Protein AF-A0A7G1NH36-F1 (afdb_monomer)

Nearest PDB structures (foldseek):
  1wa8-assembly1_A  TM=3.357E-01  e=6.181E+00  Mycobacterium tuberculosis variant bovis

Foldseek 3Di:
DVVVVVQLVVVVVVLVVVVVVLVVLVVLLCQQPVCVVVVNHPHDPPDDPDNVVSCVVNVVSVVVSVVSNCVSCVVVVVVPPDDPPVVVVVVVPDDPDPDDDD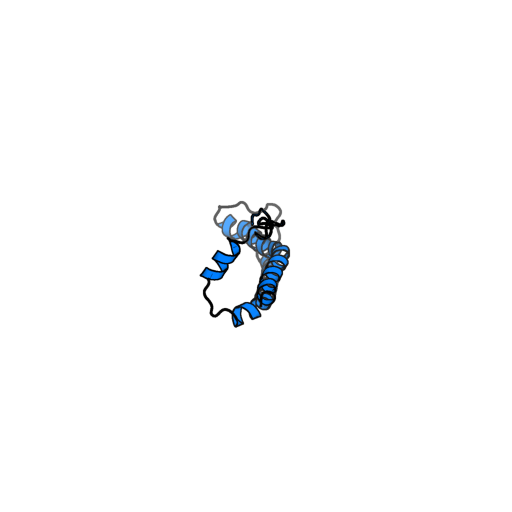DPDPPPDDDDDD

Mean predicted aligned error: 15.48 Å

Solvent-accessible surface area (backbone atoms only — not comparable to full-atom values): 7220 Å² total; per-residue (Å²): 131,67,72,75,62,50,52,53,53,52,49,49,57,62,47,48,65,65,45,50,55,49,52,48,48,52,50,53,52,39,40,48,40,67,33,23,78,68,66,77,37,76,50,60,92,84,72,82,73,57,69,68,56,50,48,67,52,45,53,56,51,41,48,52,49,50,50,53,52,46,59,65,43,44,69,52,61,75,68,49,95,62,68,79,66,63,61,58,55,59,74,72,70,67,79,82,78,84,79,80,87,82,77,94,74,89,90,81,87,76,88,79,88,135

Radius of gyration: 25.97 Å; Cα contacts (8 Å, |Δi|>4): 34; chains: 1; bounding box: 90×49×37 Å

Organism: NCBI:txid68278

Structure (mmCIF, N/CA/C/O backbone):
data_AF-A0A7G1NH36-F1
#
_entry.id   AF-A0A7G1NH36-F1
#
loop_
_atom_site.group_PDB
_atom_site.id
_atom_site.type_symbol
_atom_site.label_atom_id
_atom_site.label_alt_id
_atom_site.label_comp_id
_atom_site.label_asym_id
_atom_site.label_entity_id
_atom_site.label_seq_id
_atom_site.pdbx_PDB_ins_code
_atom_site.Cartn_x
_atom_site.Cartn_y
_atom_site.Cartn_z
_atom_site.occupancy
_atom_site.B_iso_or_equiv
_atom_site.auth_seq_id
_atom_site.auth_comp_id
_atom_site.auth_asym_id
_atom_site.auth_atom_id
_atom_site.pdbx_PDB_model_num
ATOM 1 N N . MET A 1 1 ? -28.360 2.243 17.076 1.00 47.38 1 MET A N 1
ATOM 2 C CA . MET A 1 1 ? -27.705 1.244 16.194 1.00 47.38 1 MET A CA 1
ATOM 3 C C . MET A 1 1 ? -26.834 1.864 15.076 1.00 47.38 1 MET A C 1
ATOM 5 O O . MET A 1 1 ? -26.310 1.133 14.256 1.00 47.38 1 MET A O 1
ATOM 9 N N . LEU A 1 2 ? -26.559 3.181 15.045 1.00 51.38 2 LEU A N 1
ATOM 10 C CA . LEU A 1 2 ? -25.618 3.759 14.055 1.00 51.38 2 LEU A CA 1
ATOM 11 C C . LEU A 1 2 ? -24.129 3.545 14.405 1.00 51.38 2 LEU A C 1
ATOM 13 O O . LEU A 1 2 ? -23.291 3.411 13.522 1.00 51.38 2 LEU A O 1
ATOM 17 N N . LYS A 1 3 ? -23.801 3.453 15.699 1.00 53.62 3 LYS A N 1
ATOM 18 C CA . LYS A 1 3 ? -22.421 3.521 16.221 1.00 53.62 3 LYS A CA 1
ATOM 19 C C . LYS A 1 3 ? -21.506 2.363 15.787 1.00 53.62 3 LYS A C 1
ATOM 21 O O . LYS A 1 3 ? -20.291 2.516 15.760 1.00 53.62 3 LYS A O 1
ATOM 26 N N . HIS A 1 4 ? -22.075 1.203 15.451 1.00 58.16 4 HIS A N 1
ATOM 27 C CA . HIS A 1 4 ? -21.292 0.019 15.079 1.00 58.16 4 HIS A CA 1
ATOM 28 C C . HIS A 1 4 ? -20.894 -0.029 13.601 1.00 58.16 4 HIS A C 1
ATOM 30 O O . HIS A 1 4 ? -19.954 -0.743 13.271 1.00 58.16 4 HIS A O 1
ATOM 36 N N . TRP A 1 5 ? -21.576 0.721 12.729 1.00 56.91 5 TRP A N 1
ATOM 37 C CA . TRP A 1 5 ? -21.204 0.842 11.314 1.00 56.91 5 TRP 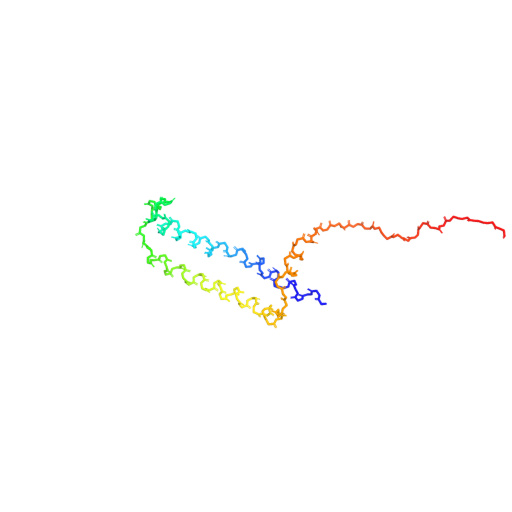A CA 1
ATOM 38 C C . TRP A 1 5 ? -20.203 1.979 11.074 1.00 56.91 5 TRP A C 1
ATOM 40 O O . TRP A 1 5 ? -19.423 1.918 10.131 1.00 56.91 5 TRP A O 1
ATOM 50 N N . SER A 1 6 ? -20.153 2.976 11.962 1.00 67.06 6 SER A N 1
ATOM 51 C CA . SER A 1 6 ? -19.173 4.070 11.902 1.00 67.06 6 SER A CA 1
ATOM 52 C C . SER A 1 6 ? -17.751 3.595 12.220 1.00 67.06 6 SER A C 1
ATOM 54 O O . SER A 1 6 ? -16.797 4.040 11.595 1.00 67.06 6 SER A O 1
ATOM 56 N N . ALA A 1 7 ? -17.600 2.668 13.170 1.00 69.31 7 ALA A N 1
ATOM 57 C CA . ALA A 1 7 ? -16.303 2.137 13.594 1.00 69.31 7 ALA A CA 1
ATOM 58 C C . ALA A 1 7 ? -15.464 1.495 12.462 1.00 69.31 7 ALA A C 1
ATOM 60 O O . ALA A 1 7 ? -14.303 1.870 12.323 1.00 69.31 7 ALA A O 1
ATOM 61 N N . PRO A 1 8 ? -15.995 0.579 11.627 1.00 69.94 8 PRO A N 1
ATOM 62 C CA . PRO A 1 8 ? -15.250 0.026 10.494 1.00 69.94 8 PRO A CA 1
ATOM 63 C C . PRO A 1 8 ? -14.955 1.079 9.419 1.00 69.94 8 PRO A C 1
ATOM 65 O O . PRO A 1 8 ? -13.880 1.042 8.829 1.00 69.94 8 PRO A O 1
ATOM 68 N N . LEU A 1 9 ? -15.859 2.037 9.183 1.00 72.50 9 LEU A N 1
ATOM 69 C CA . LEU A 1 9 ? -15.622 3.131 8.237 1.00 72.50 9 LEU A CA 1
ATOM 70 C C . LEU A 1 9 ? -14.427 3.984 8.691 1.00 72.50 9 LEU A C 1
ATOM 72 O O . LEU A 1 9 ? -13.475 4.169 7.941 1.00 72.50 9 LEU A O 1
ATOM 76 N N . VAL A 1 10 ? -14.437 4.424 9.952 1.00 79.19 10 VAL A N 1
ATOM 77 C CA . VAL A 1 10 ? -13.344 5.197 10.560 1.00 79.19 10 VAL A CA 1
ATOM 78 C C . VAL A 1 10 ? -12.046 4.391 10.580 1.00 79.19 10 VAL A C 1
ATOM 80 O O . VAL A 1 10 ? -10.999 4.927 10.236 1.00 79.19 10 VAL A O 1
ATOM 83 N N . ALA A 1 11 ? -12.099 3.097 10.909 1.00 77.75 11 ALA A N 1
ATOM 84 C CA . ALA A 1 11 ? -10.925 2.229 10.877 1.00 77.75 11 ALA A CA 1
ATOM 85 C C . ALA A 1 11 ? -10.320 2.125 9.469 1.00 77.75 11 ALA A C 1
ATOM 87 O O . ALA A 1 11 ? -9.107 2.212 9.333 1.00 77.75 11 ALA A O 1
ATOM 88 N N . ASN A 1 12 ? -11.136 1.992 8.417 1.00 79.00 12 ASN A N 1
ATOM 89 C CA . ASN A 1 12 ? -10.631 1.946 7.042 1.00 79.00 12 ASN A CA 1
ATOM 90 C C . ASN A 1 12 ? -10.083 3.302 6.574 1.00 79.00 12 ASN A C 1
ATOM 92 O O . ASN A 1 12 ? -9.063 3.322 5.897 1.00 79.00 12 ASN A O 1
ATOM 96 N N . VAL A 1 13 ? -10.682 4.427 6.979 1.00 81.44 13 VAL A N 1
ATOM 97 C CA . VAL A 1 13 ? -10.125 5.765 6.702 1.00 81.44 13 VAL A CA 1
ATOM 98 C C . VAL A 1 13 ? -8.766 5.937 7.387 1.00 81.44 13 VAL A C 1
ATOM 100 O O . VAL A 1 13 ? -7.794 6.330 6.745 1.00 81.44 13 VAL A O 1
ATOM 103 N N . LEU A 1 14 ? -8.667 5.573 8.669 1.00 81.31 14 LEU A N 1
ATOM 104 C CA . LEU A 1 14 ? -7.418 5.647 9.429 1.00 81.31 14 LEU A CA 1
ATOM 105 C C . LEU A 1 14 ? -6.352 4.683 8.906 1.00 81.31 14 LEU A C 1
ATOM 107 O O . LEU A 1 14 ? -5.178 5.026 8.947 1.00 81.31 14 LEU A O 1
ATOM 111 N N . LEU A 1 15 ? -6.743 3.508 8.402 1.00 82.25 15 LEU A N 1
ATOM 112 C CA . LEU A 1 15 ? -5.841 2.548 7.758 1.00 82.25 15 LEU A CA 1
ATOM 113 C C . LEU A 1 15 ? -5.480 2.932 6.320 1.00 82.25 15 LEU A C 1
ATOM 115 O O . LEU A 1 15 ? -4.472 2.445 5.809 1.00 82.25 15 LEU A O 1
ATOM 119 N N . GLY A 1 16 ? -6.259 3.797 5.671 1.00 77.31 16 GLY A N 1
ATOM 120 C CA . GLY A 1 16 ? -5.960 4.316 4.339 1.00 77.31 16 GLY A CA 1
ATOM 121 C C . GLY A 1 16 ? -4.692 5.169 4.328 1.00 77.31 16 GLY A C 1
ATOM 122 O O . GLY A 1 16 ? -3.873 5.022 3.428 1.00 77.31 16 GLY A O 1
ATOM 123 N N . ILE A 1 17 ? -4.478 5.976 5.373 1.00 80.12 17 ILE A N 1
ATOM 124 C CA . ILE A 1 17 ? -3.285 6.827 5.520 1.00 80.12 17 ILE A CA 1
ATOM 125 C C . ILE A 1 17 ? -1.984 5.995 5.530 1.00 80.12 17 ILE A C 1
ATOM 127 O O . ILE A 1 17 ? -1.140 6.212 4.661 1.00 80.12 17 ILE A O 1
ATOM 131 N N . PRO A 1 18 ? -1.792 5.008 6.431 1.00 84.50 18 PRO A N 1
ATOM 132 C CA . PRO A 1 18 ? -0.622 4.139 6.390 1.00 84.50 18 PRO A CA 1
ATOM 133 C C . PRO A 1 18 ? -0.657 3.155 5.215 1.00 84.50 18 PRO A C 1
ATOM 135 O O . PRO A 1 18 ? 0.398 2.683 4.810 1.00 84.50 18 PRO A O 1
ATOM 138 N N . GLY A 1 19 ? -1.832 2.861 4.645 1.00 87.31 19 GLY A N 1
ATOM 139 C CA . GLY A 1 19 ? -2.003 1.967 3.494 1.00 87.31 19 GLY A CA 1
ATOM 140 C C . GLY A 1 19 ? -1.327 2.449 2.211 1.00 87.31 19 GLY A C 1
ATOM 141 O O . GLY A 1 19 ? -1.018 1.635 1.342 1.00 87.31 19 GLY A O 1
ATOM 142 N N . VAL A 1 20 ? -1.006 3.743 2.124 1.00 92.75 20 VAL A N 1
ATOM 143 C CA . VAL A 1 20 ? -0.188 4.295 1.036 1.00 92.75 20 VAL A CA 1
ATOM 144 C C . VAL A 1 20 ? 1.181 3.612 0.971 1.00 92.75 20 VAL A C 1
ATOM 146 O O . VAL A 1 20 ? 1.660 3.326 -0.120 1.00 92.75 20 VAL A O 1
ATOM 149 N N . VAL A 1 21 ? 1.786 3.282 2.118 1.00 93.31 21 VAL A N 1
ATOM 150 C CA . VAL A 1 21 ? 3.123 2.667 2.191 1.00 93.31 21 VAL A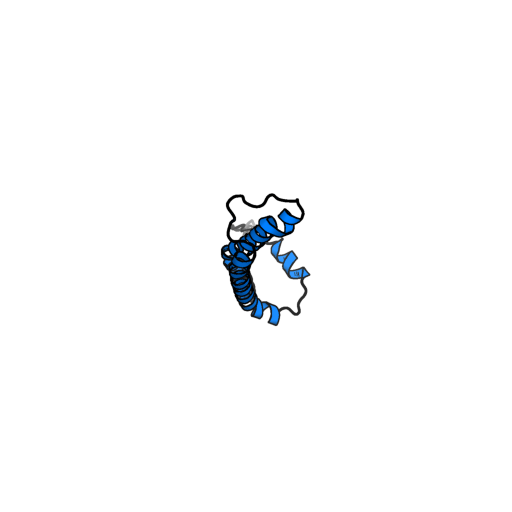 CA 1
ATOM 151 C C . VAL A 1 21 ? 3.173 1.270 1.551 1.00 93.31 21 VAL A C 1
ATOM 153 O O . VAL A 1 21 ? 3.957 1.086 0.621 1.00 93.31 21 VAL A O 1
ATOM 156 N N . PRO A 1 22 ? 2.366 0.272 1.971 1.00 93.00 22 PRO A N 1
ATOM 157 C CA . PRO A 1 22 ? 2.380 -1.046 1.341 1.00 93.00 22 PRO A CA 1
ATOM 158 C C . PRO A 1 22 ? 1.949 -0.994 -0.128 1.00 93.00 22 PRO A C 1
ATOM 160 O O . PRO A 1 22 ? 2.473 -1.758 -0.933 1.00 93.00 22 PRO A O 1
ATOM 163 N N . PHE A 1 23 ? 1.040 -0.087 -0.503 1.00 94.38 23 PHE A N 1
ATOM 164 C CA . PHE A 1 23 ? 0.654 0.078 -1.903 1.00 94.38 23 PHE A CA 1
ATOM 165 C C . PHE A 1 23 ? 1.810 0.613 -2.754 1.00 94.38 23 PHE A C 1
ATOM 167 O O . PHE A 1 23 ? 2.111 0.062 -3.811 1.00 94.38 23 PHE A O 1
ATOM 174 N N . TRP A 1 24 ? 2.500 1.644 -2.264 1.00 95.62 24 TRP A N 1
ATOM 175 C CA . TRP A 1 24 ? 3.679 2.199 -2.919 1.00 95.62 24 TRP A CA 1
ATOM 176 C C . TRP A 1 24 ? 4.795 1.159 -3.053 1.00 95.62 24 TRP A C 1
ATOM 178 O O . TRP A 1 24 ? 5.394 1.049 -4.115 1.00 95.62 24 TRP A O 1
ATOM 188 N N . LEU A 1 25 ? 5.025 0.343 -2.021 1.00 95.19 25 LEU A N 1
ATOM 189 C CA . LEU A 1 25 ? 6.011 -0.740 -2.048 1.00 95.19 25 LEU A CA 1
ATOM 190 C C . LEU A 1 25 ? 5.710 -1.793 -3.124 1.00 95.19 25 LEU A C 1
ATOM 192 O O . LEU A 1 25 ? 6.611 -2.210 -3.849 1.00 95.19 25 LEU A O 1
ATOM 196 N N . LEU A 1 26 ? 4.447 -2.209 -3.251 1.00 96.12 26 LEU A N 1
ATOM 197 C CA . LEU A 1 26 ? 4.023 -3.147 -4.294 1.00 96.12 26 LEU A CA 1
ATOM 198 C C . LEU A 1 26 ? 4.188 -2.544 -5.691 1.00 96.12 26 LEU A C 1
ATOM 200 O O . LEU A 1 26 ? 4.679 -3.219 -6.593 1.00 96.12 26 LEU A O 1
ATOM 204 N N . TRP A 1 27 ? 3.812 -1.274 -5.858 1.00 95.81 27 TRP A N 1
ATOM 205 C CA . TRP A 1 27 ? 4.019 -0.540 -7.103 1.00 95.81 27 TRP A CA 1
ATOM 206 C C . TRP A 1 27 ? 5.504 -0.441 -7.466 1.00 95.81 27 TRP A C 1
ATOM 208 O O . TRP A 1 27 ? 5.884 -0.781 -8.584 1.00 95.81 27 TRP A O 1
ATOM 218 N N . TYR A 1 28 ? 6.348 -0.028 -6.518 1.00 94.06 28 TYR A N 1
ATOM 219 C CA . TYR A 1 28 ? 7.788 0.119 -6.712 1.00 94.06 28 TYR A CA 1
ATOM 220 C C . TYR A 1 28 ? 8.437 -1.206 -7.120 1.00 94.06 28 TYR A C 1
ATOM 222 O O . TYR A 1 28 ? 9.184 -1.250 -8.099 1.00 94.06 28 TYR A O 1
ATOM 230 N N . LEU A 1 29 ? 8.104 -2.297 -6.420 1.00 94.50 29 LEU A N 1
ATOM 231 C CA . LEU A 1 29 ? 8.583 -3.635 -6.757 1.00 94.50 29 LEU A CA 1
ATOM 232 C C . LEU A 1 29 ? 8.139 -4.036 -8.169 1.00 94.50 29 LEU A C 1
ATOM 234 O O . LEU A 1 29 ? 8.942 -4.555 -8.938 1.00 94.50 29 LEU A O 1
ATOM 238 N N . ALA A 1 30 ? 6.881 -3.766 -8.528 1.00 94.62 30 ALA A N 1
ATOM 239 C CA . ALA A 1 30 ? 6.334 -4.124 -9.829 1.00 94.62 30 ALA A CA 1
ATOM 240 C C . ALA A 1 30 ? 7.028 -3.369 -10.977 1.00 94.62 30 ALA A C 1
ATOM 242 O O . ALA A 1 30 ? 7.442 -3.984 -11.959 1.00 94.62 30 ALA A O 1
ATOM 243 N N . VAL A 1 31 ? 7.194 -2.052 -10.841 1.00 95.12 31 VAL A N 1
ATOM 244 C CA . VAL A 1 31 ? 7.811 -1.189 -11.861 1.00 95.12 31 VAL A CA 1
ATOM 245 C C . VAL A 1 31 ? 9.296 -1.491 -12.064 1.00 95.12 31 VAL A C 1
ATOM 247 O O . VAL A 1 31 ? 9.779 -1.370 -13.185 1.00 95.12 31 VAL A O 1
ATOM 250 N N . ASN A 1 32 ? 10.024 -1.899 -11.023 1.00 92.94 32 ASN A N 1
ATOM 251 C CA . ASN A 1 32 ? 11.470 -2.124 -11.120 1.00 92.94 32 ASN A CA 1
ATOM 252 C C . ASN A 1 32 ? 11.871 -3.543 -11.545 1.00 92.94 32 ASN A C 1
ATOM 254 O O . ASN A 1 32 ? 12.989 -3.716 -12.024 1.00 92.94 32 ASN A O 1
ATOM 258 N N . TRP A 1 33 ? 10.993 -4.542 -11.393 1.00 92.19 33 TRP A N 1
ATOM 259 C CA . TRP A 1 33 ? 11.279 -5.929 -11.787 1.00 92.19 33 TRP A CA 1
ATOM 260 C C . TRP A 1 33 ? 10.306 -6.463 -12.837 1.00 92.19 33 TRP A C 1
ATOM 262 O O . TRP A 1 33 ? 10.642 -6.373 -14.008 1.00 92.19 33 TRP A O 1
ATOM 272 N N . PRO A 1 34 ? 9.100 -6.973 -12.518 1.00 93.12 34 PRO A N 1
ATOM 273 C CA . PRO A 1 34 ? 8.283 -7.676 -13.505 1.00 93.12 34 PRO A CA 1
ATOM 274 C C . PRO A 1 34 ? 7.865 -6.802 -14.694 1.00 93.12 34 PRO A C 1
ATOM 276 O O . PRO A 1 34 ? 7.824 -7.300 -15.815 1.00 93.12 34 PRO A O 1
ATOM 279 N N . LEU A 1 35 ? 7.575 -5.511 -14.487 1.00 92.25 35 LEU A N 1
ATOM 280 C CA . LEU A 1 35 ? 7.273 -4.608 -15.602 1.00 92.25 35 LEU A CA 1
ATOM 281 C C . LEU A 1 35 ? 8.536 -4.189 -16.365 1.00 92.25 35 LEU A C 1
ATOM 283 O O . LEU A 1 35 ? 8.468 -4.019 -17.582 1.00 92.25 35 LEU A O 1
ATOM 287 N N . ALA A 1 36 ? 9.676 -4.057 -15.685 1.00 91.81 36 ALA A N 1
ATOM 288 C CA . ALA A 1 36 ? 10.938 -3.707 -16.331 1.00 91.81 36 ALA A CA 1
ATOM 289 C C . ALA A 1 36 ? 11.480 -4.871 -17.174 1.00 91.81 36 ALA A C 1
ATOM 291 O O . ALA A 1 36 ? 11.867 -4.675 -18.322 1.00 91.81 36 ALA A O 1
ATOM 292 N N . ASP A 1 37 ? 11.412 -6.093 -16.646 1.00 90.62 37 ASP A N 1
ATOM 293 C CA . ASP A 1 37 ? 11.773 -7.334 -17.334 1.00 90.62 37 ASP A CA 1
ATOM 294 C C . ASP A 1 37 ? 10.849 -7.594 -18.537 1.00 90.62 37 ASP A C 1
ATOM 296 O O . ASP A 1 37 ? 11.284 -8.125 -19.558 1.00 90.62 37 ASP A O 1
ATOM 300 N N . ALA A 1 38 ? 9.582 -7.170 -18.453 1.00 94.12 38 ALA A N 1
ATOM 301 C CA . ALA A 1 38 ? 8.638 -7.186 -19.571 1.00 94.12 38 ALA A CA 1
ATOM 302 C C . ALA A 1 38 ? 8.842 -6.033 -20.578 1.00 94.12 38 ALA A C 1
ATOM 304 O O . ALA A 1 38 ? 8.148 -5.978 -21.595 1.00 94.12 38 ALA A O 1
ATOM 305 N N . GLY A 1 39 ? 9.760 -5.098 -20.307 1.00 92.62 39 GLY A N 1
ATOM 306 C CA . GLY A 1 39 ? 10.045 -3.938 -21.154 1.00 92.62 39 GLY A CA 1
ATOM 307 C C . GLY A 1 39 ? 8.983 -2.832 -21.114 1.00 92.62 39 GLY A C 1
ATOM 308 O O . GLY A 1 39 ? 8.975 -1.967 -21.986 1.00 92.62 39 GLY A O 1
ATOM 309 N N . TRP A 1 40 ? 8.066 -2.851 -20.141 1.00 95.00 40 TRP A N 1
ATOM 310 C CA . TRP A 1 40 ? 7.024 -1.826 -19.981 1.00 95.00 40 TRP A CA 1
ATOM 311 C C . TRP A 1 40 ? 7.529 -0.589 -19.240 1.00 95.00 40 TRP A C 1
ATOM 313 O O . TRP A 1 40 ? 6.998 0.506 -19.420 1.00 95.00 40 TRP A O 1
ATOM 323 N N . THR A 1 41 ? 8.540 -0.761 -18.396 1.00 93.50 41 THR A N 1
ATOM 324 C CA . THR A 1 41 ? 9.137 0.297 -17.581 1.00 93.50 41 THR A CA 1
ATOM 325 C C . THR A 1 41 ? 10.657 0.218 -17.644 1.00 93.50 41 THR A C 1
ATOM 327 O O . THR A 1 41 ? 11.234 -0.794 -18.038 1.00 93.50 41 THR A O 1
ATOM 330 N N . VAL A 1 42 ? 11.323 1.308 -17.269 1.00 90.56 42 VAL A N 1
ATOM 331 C CA . VAL A 1 42 ? 12.779 1.333 -17.103 1.00 90.56 42 VAL A CA 1
ATOM 332 C C . VAL A 1 42 ? 13.072 1.215 -15.616 1.00 90.56 42 VAL A C 1
ATOM 334 O O . VAL A 1 42 ? 12.488 1.943 -14.814 1.00 90.56 42 VAL A O 1
ATOM 337 N N . ARG A 1 43 ? 13.952 0.280 -15.257 1.00 87.06 43 ARG A N 1
ATOM 338 C CA . ARG A 1 43 ? 14.395 0.095 -13.875 1.00 87.06 43 ARG A CA 1
ATOM 339 C C . ARG A 1 43 ? 15.172 1.319 -13.395 1.00 87.06 43 ARG A C 1
ATOM 341 O O . ARG A 1 43 ? 15.946 1.896 -14.159 1.00 87.06 43 ARG A O 1
ATOM 348 N N . GLU A 1 44 ? 14.970 1.691 -12.136 1.00 86.44 44 GLU A N 1
ATOM 349 C CA . GLU A 1 44 ? 15.599 2.866 -11.542 1.00 86.44 44 GLU A CA 1
ATOM 350 C C . GLU A 1 44 ? 17.139 2.748 -11.599 1.00 86.44 44 GLU A C 1
ATOM 352 O O . GLU A 1 44 ? 17.691 1.770 -11.090 1.00 86.44 44 GLU A O 1
ATOM 357 N N . PRO A 1 45 ? 17.865 3.725 -12.179 1.00 85.94 45 PRO A N 1
ATOM 358 C CA . PRO A 1 45 ? 19.320 3.636 -12.353 1.00 85.94 45 PRO A CA 1
ATOM 359 C C . PRO A 1 45 ? 20.117 3.581 -11.045 1.00 85.94 45 PRO A C 1
ATOM 361 O O . PRO A 1 45 ? 21.285 3.201 -11.049 1.00 85.94 45 PRO A O 1
ATOM 364 N N . THR A 1 46 ? 19.508 4.004 -9.937 1.00 85.56 46 THR A N 1
ATOM 365 C CA . THR A 1 46 ? 20.128 4.022 -8.605 1.00 85.56 46 THR A CA 1
ATOM 366 C C . THR A 1 46 ? 19.856 2.752 -7.792 1.00 85.56 46 THR A C 1
ATOM 368 O O . THR A 1 46 ? 20.397 2.603 -6.699 1.00 85.56 46 THR A O 1
ATOM 371 N N . GLU A 1 47 ? 19.063 1.815 -8.319 1.00 83.75 47 GLU A N 1
ATOM 372 C CA . GLU A 1 47 ? 18.695 0.576 -7.634 1.00 83.75 47 GLU A CA 1
ATOM 373 C C . GLU A 1 47 ? 19.814 -0.478 -7.732 1.00 83.75 47 GLU A C 1
ATOM 375 O O . GLU A 1 47 ? 19.999 -1.109 -8.776 1.00 83.75 47 GLU A O 1
ATOM 380 N N . ASN A 1 48 ? 20.539 -0.697 -6.628 1.00 85.62 48 ASN A N 1
ATOM 381 C CA . ASN A 1 48 ? 21.695 -1.607 -6.561 1.00 85.62 48 ASN A CA 1
ATOM 382 C C . ASN A 1 48 ? 21.474 -2.850 -5.675 1.00 85.62 48 ASN A C 1
ATOM 384 O O . ASN A 1 48 ? 22.296 -3.765 -5.672 1.00 85.62 48 ASN A O 1
ATOM 388 N N . ASP A 1 49 ? 20.374 -2.911 -4.929 1.00 86.69 49 ASP A N 1
ATOM 389 C CA . ASP A 1 49 ? 20.189 -3.915 -3.878 1.00 86.69 49 ASP A CA 1
ATOM 390 C C . ASP A 1 49 ? 19.497 -5.194 -4.369 1.00 86.69 49 ASP A C 1
ATOM 392 O O . ASP A 1 49 ? 19.585 -6.262 -3.754 1.00 86.69 49 ASP A O 1
ATOM 396 N N . GLY A 1 50 ? 18.844 -5.118 -5.529 1.00 88.06 50 GLY A N 1
ATOM 397 C CA . GLY A 1 50 ? 18.244 -6.282 -6.163 1.00 88.06 50 GLY A CA 1
ATOM 398 C C . GLY A 1 50 ? 16.925 -6.709 -5.508 1.00 88.06 50 GLY A C 1
ATOM 399 O O . GLY A 1 50 ? 16.548 -6.286 -4.418 1.00 88.06 50 GLY A O 1
ATOM 400 N N . MET A 1 51 ? 16.190 -7.588 -6.196 1.00 90.88 51 MET A N 1
ATOM 401 C CA . MET A 1 51 ? 14.816 -7.935 -5.805 1.00 90.88 51 MET A CA 1
ATOM 402 C C . MET A 1 51 ? 14.741 -8.587 -4.423 1.00 90.88 51 MET A C 1
ATOM 404 O O . MET A 1 51 ? 13.772 -8.402 -3.692 1.00 90.88 51 MET A O 1
ATOM 408 N N . ALA A 1 52 ? 15.757 -9.378 -4.071 1.00 92.50 52 ALA A N 1
ATOM 409 C CA . ALA A 1 52 ? 15.768 -10.160 -2.844 1.00 92.50 52 ALA A CA 1
ATOM 410 C C . ALA A 1 52 ? 15.707 -9.270 -1.595 1.00 92.50 52 ALA A C 1
ATOM 412 O O . ALA A 1 52 ? 14.918 -9.562 -0.696 1.00 92.50 52 ALA A O 1
ATOM 413 N N . LEU A 1 53 ? 16.474 -8.170 -1.556 1.00 92.06 53 LEU A N 1
ATOM 414 C CA . LEU A 1 53 ? 16.434 -7.242 -0.425 1.00 92.06 53 LEU A CA 1
ATOM 415 C C . LEU A 1 53 ? 15.054 -6.592 -0.305 1.00 92.06 53 LEU A C 1
ATOM 417 O O . LEU A 1 53 ? 14.469 -6.562 0.778 1.00 92.06 53 LEU A O 1
ATOM 421 N N . TRP A 1 54 ? 14.492 -6.147 -1.42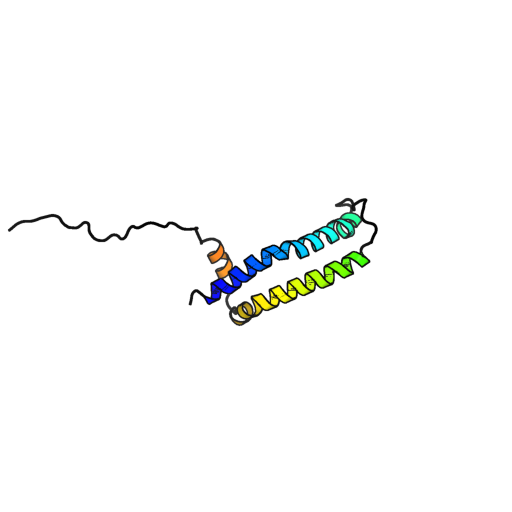9 1.00 93.69 54 TRP A N 1
ATOM 422 C CA . TRP A 1 54 ? 13.159 -5.556 -1.446 1.00 93.69 54 TRP A CA 1
ATOM 423 C C . TRP A 1 54 ? 12.084 -6.532 -0.979 1.00 93.69 54 TRP A C 1
ATOM 425 O O . TRP A 1 54 ? 11.236 -6.148 -0.183 1.00 93.69 54 TRP A O 1
ATOM 435 N N . LEU A 1 55 ? 12.132 -7.807 -1.370 1.00 93.62 55 LEU A N 1
ATOM 436 C CA . LEU A 1 55 ? 11.177 -8.810 -0.886 1.00 93.62 55 LEU A CA 1
ATOM 437 C C . LEU A 1 55 ? 11.235 -8.992 0.637 1.00 93.62 55 LEU A C 1
ATOM 439 O O . LEU A 1 55 ? 10.184 -9.130 1.264 1.00 93.62 55 LEU A O 1
ATOM 443 N N . VAL A 1 56 ? 12.424 -8.922 1.244 1.00 96.75 56 VAL A N 1
ATOM 444 C CA . VAL A 1 56 ? 12.592 -8.971 2.709 1.00 96.75 56 VAL A CA 1
ATOM 445 C C . VAL A 1 56 ? 11.915 -7.783 3.403 1.00 96.75 56 VAL A C 1
ATOM 447 O O . VAL A 1 56 ? 11.482 -7.923 4.542 1.00 96.75 56 VAL A O 1
ATOM 450 N N . ILE A 1 57 ? 11.759 -6.641 2.731 1.00 93.94 57 ILE A N 1
ATOM 451 C CA . ILE A 1 57 ? 11.074 -5.452 3.263 1.00 93.94 57 ILE A CA 1
ATOM 452 C C . ILE A 1 57 ? 9.571 -5.492 2.950 1.00 93.94 57 ILE A C 1
ATOM 454 O O . ILE A 1 57 ? 8.731 -5.317 3.835 1.00 93.94 57 ILE A O 1
ATOM 458 N N . VAL A 1 58 ? 9.217 -5.742 1.688 1.00 95.50 58 VAL A N 1
ATOM 459 C CA . VAL A 1 58 ? 7.839 -5.709 1.184 1.00 95.50 58 VAL A CA 1
ATOM 460 C C . VAL A 1 58 ? 6.990 -6.780 1.861 1.00 95.50 58 VAL A C 1
ATOM 462 O O . VAL A 1 58 ? 5.887 -6.479 2.317 1.00 95.50 58 VAL A O 1
ATOM 465 N N . VAL A 1 59 ? 7.492 -8.016 1.972 1.00 96.31 59 VAL A N 1
ATOM 466 C CA . VAL A 1 59 ? 6.705 -9.139 2.504 1.00 96.31 59 VAL A CA 1
ATOM 467 C C . VAL A 1 59 ? 6.260 -8.886 3.950 1.00 96.31 59 VAL A C 1
ATOM 469 O O . VAL A 1 59 ? 5.051 -8.964 4.194 1.00 96.31 59 VAL A O 1
ATOM 472 N N . PRO A 1 60 ?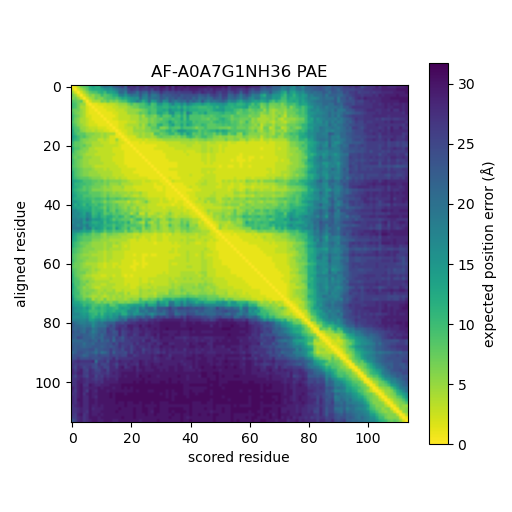 7.136 -8.531 4.912 1.00 96.88 60 PRO A N 1
ATOM 473 C CA . PRO A 1 60 ? 6.708 -8.221 6.273 1.00 96.88 60 PRO A CA 1
ATOM 474 C C . PRO A 1 60 ? 5.762 -7.026 6.345 1.00 96.88 60 PRO A C 1
ATOM 476 O O . PRO A 1 60 ? 4.739 -7.116 7.018 1.00 96.88 60 PRO A O 1
ATOM 479 N N . VAL A 1 61 ? 6.055 -5.928 5.639 1.0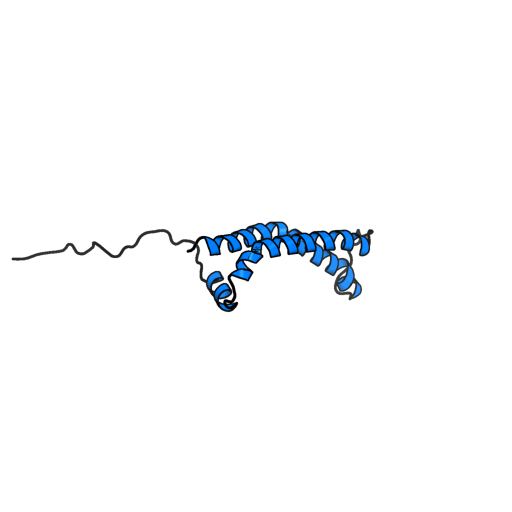0 95.56 61 VAL A N 1
ATOM 480 C CA . VAL A 1 61 ? 5.235 -4.707 5.705 1.00 95.56 61 VAL A CA 1
ATOM 481 C C . VAL A 1 61 ? 3.822 -4.965 5.187 1.00 95.56 61 VAL A C 1
ATOM 483 O O . VAL A 1 61 ? 2.845 -4.654 5.872 1.00 95.56 61 VAL A O 1
ATOM 486 N N . VAL A 1 62 ? 3.696 -5.585 4.012 1.00 94.88 62 VAL A N 1
ATOM 487 C CA . VAL A 1 62 ? 2.396 -5.915 3.412 1.00 94.88 62 VAL A CA 1
ATOM 488 C C . VAL A 1 62 ? 1.654 -6.947 4.261 1.00 94.88 62 VAL A C 1
ATOM 490 O O . VAL A 1 62 ? 0.451 -6.806 4.478 1.00 94.88 62 VAL A O 1
ATOM 493 N N . THR A 1 63 ? 2.358 -7.948 4.800 1.00 94.19 63 THR A N 1
ATOM 494 C CA . THR A 1 63 ? 1.748 -8.982 5.650 1.00 94.19 63 THR A CA 1
ATOM 495 C C . THR A 1 63 ? 1.218 -8.399 6.955 1.00 94.19 63 THR A C 1
ATOM 497 O O . THR A 1 63 ? 0.075 -8.665 7.325 1.00 94.19 63 THR A O 1
ATOM 500 N N . LEU A 1 64 ? 2.009 -7.573 7.644 1.00 92.88 64 LEU A N 1
ATOM 501 C CA . LEU A 1 64 ? 1.601 -6.918 8.885 1.00 92.88 64 LEU A CA 1
ATOM 502 C C . LEU A 1 64 ? 0.437 -5.960 8.644 1.00 92.88 64 LEU A C 1
ATOM 504 O O . LEU A 1 64 ? -0.545 -6.001 9.385 1.00 92.88 64 LEU A O 1
ATOM 508 N N . TYR A 1 65 ? 0.503 -5.149 7.586 1.00 91.12 65 TYR A N 1
ATOM 509 C CA . TYR A 1 65 ? -0.599 -4.266 7.217 1.00 91.12 65 T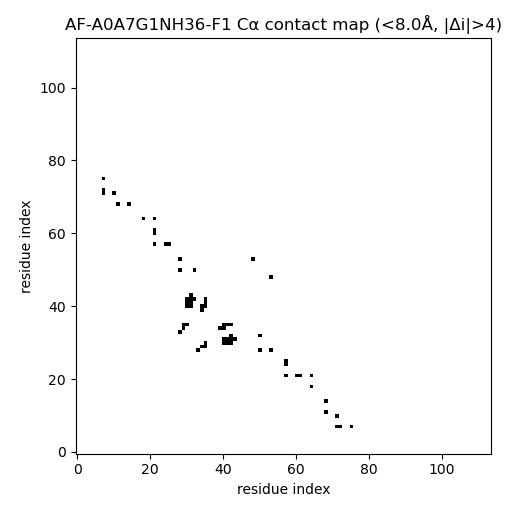YR A CA 1
ATOM 510 C C . TYR A 1 65 ? -1.877 -5.058 6.922 1.00 91.12 65 TYR A C 1
ATOM 512 O O . TYR A 1 65 ? -2.931 -4.760 7.482 1.00 91.12 65 TYR A O 1
ATOM 520 N N . GLY A 1 66 ? -1.780 -6.110 6.104 1.00 89.50 66 GLY A N 1
ATOM 521 C CA . GLY A 1 66 ? -2.899 -6.990 5.785 1.00 89.50 66 GLY A CA 1
ATOM 522 C C . GLY A 1 66 ? -3.487 -7.657 7.028 1.00 89.50 66 GLY A C 1
ATOM 523 O O . GLY A 1 66 ? -4.707 -7.737 7.160 1.00 89.50 66 GLY A O 1
ATOM 524 N N . LEU A 1 67 ? -2.646 -8.070 7.981 1.00 90.06 67 LEU A N 1
ATOM 525 C CA . LEU A 1 67 ? -3.081 -8.655 9.247 1.00 90.06 67 LEU A CA 1
ATOM 526 C C . LEU A 1 67 ? -3.815 -7.632 10.124 1.00 90.06 67 LEU A C 1
ATOM 528 O O . LEU A 1 67 ? -4.890 -7.936 10.641 1.00 90.06 67 LEU A O 1
ATOM 532 N N . VAL A 1 68 ? -3.274 -6.419 10.265 1.00 86.69 68 VAL A N 1
ATOM 533 C CA . VAL A 1 68 ? -3.906 -5.321 11.014 1.00 86.69 68 VAL A CA 1
ATOM 534 C C . VAL A 1 68 ? -5.245 -4.952 10.385 1.00 86.69 68 VAL A C 1
ATOM 536 O O . VAL A 1 68 ? -6.259 -4.880 11.081 1.00 86.69 68 VAL A O 1
ATOM 539 N N . TRP A 1 69 ? -5.275 -4.791 9.064 1.00 85.69 69 TRP A N 1
ATOM 540 C CA . TRP A 1 69 ? -6.493 -4.511 8.316 1.00 85.69 69 TRP A CA 1
ATOM 541 C C . TRP A 1 69 ? -7.526 -5.631 8.472 1.00 85.69 69 TRP A C 1
ATOM 543 O O . TRP A 1 69 ? -8.706 -5.370 8.726 1.00 85.69 69 TRP A O 1
ATOM 553 N N . TRP A 1 70 ? -7.093 -6.890 8.394 1.00 82.50 70 TRP A N 1
ATOM 554 C CA . TRP A 1 70 ? -7.960 -8.047 8.584 1.00 82.50 70 TRP A CA 1
ATOM 555 C C . TRP A 1 70 ? -8.528 -8.118 10.003 1.00 82.50 70 TRP A C 1
ATOM 557 O O . TRP A 1 70 ? -9.713 -8.407 10.170 1.00 82.50 70 TRP A O 1
ATOM 567 N N . LEU A 1 71 ? -7.724 -7.825 11.029 1.00 83.06 71 LEU A N 1
ATOM 568 C CA . LEU A 1 71 ? -8.166 -7.775 12.424 1.00 83.06 71 LEU A CA 1
ATOM 569 C C . LEU A 1 71 ? -9.160 -6.631 12.663 1.00 83.06 71 LEU A C 1
ATOM 571 O O . LEU A 1 71 ? -10.192 -6.859 13.298 1.00 83.06 71 LEU A O 1
ATOM 575 N N . ALA A 1 72 ? -8.905 -5.449 12.095 1.00 81.69 72 ALA A N 1
ATOM 576 C CA . ALA A 1 72 ? -9.805 -4.298 12.165 1.00 81.69 72 ALA A CA 1
ATOM 577 C C . ALA A 1 72 ? -11.173 -4.588 11.520 1.00 81.69 72 ALA A C 1
ATOM 579 O O . ALA A 1 72 ? -12.211 -4.177 12.039 1.00 81.69 72 ALA A O 1
ATOM 580 N N . ASN A 1 73 ? -11.195 -5.364 10.432 1.00 76.75 73 ASN A N 1
ATOM 581 C CA . ASN A 1 73 ? -12.417 -5.719 9.704 1.00 76.75 73 ASN A CA 1
ATOM 582 C C . ASN A 1 73 ? -13.030 -7.077 10.117 1.00 76.75 73 ASN A C 1
ATOM 584 O O . ASN A 1 73 ? -14.144 -7.416 9.711 1.00 76.75 73 ASN A O 1
ATOM 588 N N . ARG A 1 74 ? -12.367 -7.859 10.978 1.00 71.88 74 ARG A N 1
ATOM 589 C CA . ARG A 1 74 ? -12.861 -9.143 11.512 1.00 71.88 74 ARG A CA 1
ATOM 590 C C . ARG A 1 74 ? -14.249 -9.066 12.175 1.00 71.88 74 ARG A C 1
ATOM 592 O O . ARG A 1 74 ? -15.055 -9.965 11.916 1.00 71.88 74 ARG A O 1
ATOM 599 N N . PRO A 1 75 ? -14.577 -8.054 13.009 1.00 63.47 75 PRO A N 1
ATOM 600 C CA . PRO A 1 75 ? -15.920 -7.921 13.578 1.00 63.47 75 PRO A CA 1
ATOM 601 C C . PRO A 1 75 ? -16.983 -7.586 12.524 1.00 63.47 75 PRO A C 1
ATOM 603 O O . PRO A 1 75 ? -18.138 -7.965 12.706 1.00 63.47 75 PRO A O 1
ATOM 606 N N . LEU A 1 76 ? -16.596 -6.957 11.407 1.00 59.62 76 LEU A N 1
ATOM 607 C CA . LEU A 1 76 ? -17.475 -6.737 10.259 1.00 59.62 76 LEU A CA 1
ATOM 608 C C . LEU A 1 76 ? -17.798 -8.070 9.581 1.00 59.62 76 LEU A C 1
ATOM 610 O O . LEU A 1 76 ? -18.967 -8.411 9.448 1.00 59.62 76 LEU A O 1
ATOM 614 N N . ARG A 1 77 ? -16.776 -8.899 9.319 1.00 54.44 77 ARG A N 1
ATOM 615 C CA . ARG A 1 77 ? -16.925 -10.235 8.711 1.00 54.44 77 ARG A CA 1
ATOM 616 C C . ARG A 1 77 ? -17.798 -11.195 9.527 1.00 54.44 77 ARG A C 1
ATOM 618 O O . ARG A 1 77 ? -18.472 -12.042 8.956 1.00 54.44 77 ARG A O 1
ATOM 625 N N . ARG A 1 78 ? -17.800 -11.068 10.861 1.00 56.84 78 ARG A N 1
ATOM 626 C CA . ARG A 1 78 ? -18.688 -11.837 11.759 1.00 56.84 78 ARG A CA 1
ATOM 627 C C . ARG A 1 78 ? -20.144 -11.360 11.730 1.00 56.84 78 ARG A C 1
ATOM 629 O O . ARG A 1 78 ? -21.017 -12.096 12.171 1.00 56.84 78 ARG A O 1
ATOM 636 N N . ARG A 1 79 ? -20.399 -10.137 11.259 1.00 54.38 79 ARG A N 1
ATOM 637 C CA . ARG A 1 79 ? -21.735 -9.526 11.185 1.00 54.38 79 ARG A CA 1
ATOM 638 C C . ARG A 1 79 ? -22.302 -9.479 9.763 1.00 54.38 79 ARG A C 1
ATOM 640 O O . ARG A 1 79 ? -23.510 -9.342 9.611 1.00 54.38 79 ARG A O 1
ATOM 647 N N . THR A 1 80 ? -21.471 -9.628 8.734 1.00 47.31 80 THR A N 1
ATOM 648 C CA . THR A 1 80 ? -21.873 -9.580 7.323 1.00 47.31 80 THR A CA 1
ATOM 649 C C . THR A 1 80 ? -21.922 -10.977 6.703 1.00 47.31 80 THR A C 1
ATOM 651 O O . THR A 1 80 ? -21.068 -11.346 5.904 1.00 47.31 80 THR A O 1
ATOM 654 N N . ALA A 1 81 ? -22.975 -11.731 7.019 1.00 51.44 81 ALA A N 1
ATOM 655 C CA . ALA A 1 81 ? -23.592 -12.657 6.061 1.00 51.44 81 ALA A CA 1
ATOM 656 C C . ALA A 1 81 ? -24.618 -11.902 5.182 1.00 51.44 81 ALA A C 1
ATOM 658 O O . ALA A 1 81 ? -25.659 -12.436 4.817 1.00 51.44 81 ALA A O 1
ATOM 659 N 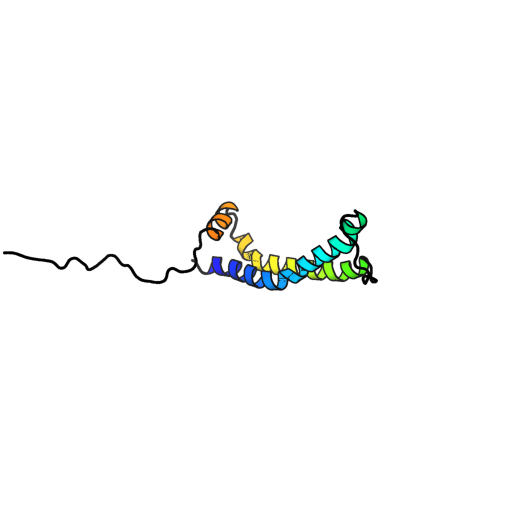N . LEU A 1 82 ? -24.370 -10.614 4.921 1.00 45.72 82 LEU A N 1
ATOM 660 C CA . LEU A 1 82 ? -25.292 -9.690 4.267 1.00 45.72 82 LEU A CA 1
ATOM 661 C C . LEU A 1 82 ? -24.578 -8.995 3.114 1.00 45.72 82 LEU A C 1
ATOM 663 O O . LEU A 1 82 ? -23.395 -8.667 3.197 1.00 45.72 82 LEU A O 1
ATOM 667 N N . ALA A 1 83 ? -25.314 -8.884 2.017 1.00 51.72 83 ALA A N 1
ATOM 668 C CA . ALA A 1 83 ? -24.792 -8.923 0.670 1.00 51.72 83 ALA A CA 1
ATOM 669 C C . ALA A 1 83 ? -23.986 -7.670 0.240 1.00 51.72 83 ALA A C 1
ATOM 671 O O . ALA A 1 83 ? -24.309 -6.553 0.646 1.00 51.72 83 ALA A O 1
ATOM 672 N N . PRO A 1 84 ? -22.973 -7.837 -0.640 1.00 53.72 84 PRO A N 1
ATOM 673 C CA . PRO A 1 84 ? -22.026 -6.788 -1.057 1.00 53.72 84 PRO A CA 1
ATOM 674 C C . PRO A 1 84 ? -22.637 -5.512 -1.663 1.00 53.72 84 PRO A C 1
ATOM 676 O O . PRO A 1 84 ? -21.994 -4.464 -1.676 1.00 53.72 84 PRO A O 1
ATOM 679 N N . HIS A 1 85 ? -23.867 -5.579 -2.176 1.00 55.28 85 HIS A N 1
ATOM 680 C CA . HIS A 1 85 ? -24.490 -4.499 -2.947 1.00 55.28 85 HIS A CA 1
ATOM 681 C C . HIS A 1 85 ? -25.015 -3.340 -2.082 1.00 55.28 85 HIS A C 1
ATOM 683 O O . HIS A 1 85 ? -25.013 -2.195 -2.527 1.00 55.28 85 HIS A O 1
ATOM 689 N N . THR A 1 86 ? -25.416 -3.593 -0.832 1.00 56.34 86 THR A N 1
ATOM 690 C CA . THR A 1 86 ? -25.955 -2.543 0.055 1.00 56.34 86 THR A CA 1
ATOM 691 C C . THR A 1 86 ? -24.862 -1.593 0.556 1.00 56.34 86 THR A C 1
ATOM 693 O O . THR A 1 86 ? -25.128 -0.422 0.814 1.00 56.34 86 THR A O 1
ATOM 696 N N . TYR A 1 87 ? -23.619 -2.078 0.649 1.00 52.75 87 TYR A N 1
ATOM 697 C CA . TYR A 1 87 ? -22.466 -1.278 1.068 1.00 52.75 87 TYR A CA 1
ATOM 698 C C . TYR A 1 87 ? -22.095 -0.216 0.021 1.00 52.75 87 TYR A C 1
ATOM 700 O O . TYR A 1 87 ? -21.868 0.938 0.370 1.00 52.75 87 TYR A O 1
ATOM 708 N N . TRP A 1 88 ? -22.128 -0.578 -1.266 1.00 54.94 88 TRP A N 1
ATOM 709 C CA . TRP A 1 88 ? -21.831 0.346 -2.366 1.00 54.94 88 TRP A CA 1
ATOM 710 C C . TRP A 1 88 ? -22.878 1.456 -2.526 1.00 54.94 88 TRP A C 1
ATOM 712 O O . TRP A 1 88 ? -22.512 2.601 -2.777 1.00 54.94 88 TRP A O 1
ATOM 722 N N . LEU A 1 89 ? -24.165 1.153 -2.321 1.00 53.47 89 LEU A N 1
ATOM 723 C CA . LEU A 1 89 ? -25.233 2.157 -2.408 1.00 53.47 89 LEU A CA 1
ATOM 724 C C . LEU A 1 89 ? -25.147 3.207 -1.290 1.00 53.47 89 LEU A C 1
ATOM 726 O O . LEU A 1 89 ? -25.334 4.390 -1.555 1.00 53.47 89 LEU A O 1
ATOM 730 N N . LEU A 1 90 ? -24.792 2.805 -0.066 1.00 56.38 90 LEU A N 1
ATOM 731 C CA . LEU A 1 90 ? -24.658 3.731 1.066 1.00 56.38 90 LEU A CA 1
ATOM 732 C C . LEU A 1 90 ? -23.453 4.676 0.938 1.00 56.38 90 LEU A C 1
ATOM 734 O O . LEU A 1 90 ? -23.523 5.806 1.417 1.00 56.38 90 LEU A O 1
ATOM 738 N N . SER A 1 91 ? -22.372 4.249 0.279 1.00 55.31 91 SER A N 1
ATOM 739 C CA . SER A 1 91 ? -21.201 5.102 0.022 1.00 55.31 91 SER A CA 1
ATOM 740 C C . SER A 1 91 ? -21.435 6.164 -1.059 1.00 55.31 91 SER A C 1
ATOM 742 O O . SER A 1 91 ? -20.709 7.152 -1.085 1.00 55.31 91 SER A O 1
ATOM 744 N N . LEU A 1 92 ? -22.440 5.994 -1.924 1.00 56.84 92 LEU A N 1
ATOM 745 C CA . LEU A 1 92 ? -22.768 6.940 -2.999 1.00 56.84 92 LEU A CA 1
ATOM 746 C C . LEU A 1 92 ? -23.826 7.981 -2.600 1.00 56.84 92 LEU A C 1
ATOM 748 O O . LEU A 1 92 ? -23.875 9.052 -3.197 1.00 56.84 92 LEU A O 1
ATOM 752 N N . THR A 1 93 ? -24.660 7.707 -1.592 1.00 56.12 93 THR A N 1
ATOM 753 C CA . THR A 1 93 ? -25.800 8.568 -1.218 1.00 56.12 93 THR A CA 1
ATOM 754 C C . THR A 1 93 ? -25.593 9.380 0.060 1.00 56.12 93 THR A C 1
ATOM 756 O O . THR A 1 93 ? -26.576 9.758 0.692 1.00 56.12 93 THR A O 1
ATOM 759 N N . ALA A 1 94 ? -24.356 9.650 0.482 1.00 46.16 94 ALA A N 1
ATOM 760 C CA . ALA A 1 94 ? -24.094 10.557 1.602 1.00 46.16 94 ALA A CA 1
ATOM 761 C C . ALA A 1 94 ? -23.661 11.943 1.085 1.00 46.16 94 ALA A C 1
ATOM 763 O O . ALA A 1 94 ? -22.464 12.171 0.907 1.00 46.16 94 ALA A O 1
ATOM 764 N N . PRO A 1 95 ? -24.592 12.888 0.840 1.00 46.22 95 PRO A N 1
ATOM 765 C CA . PRO A 1 95 ? -24.216 14.283 0.697 1.00 46.22 95 PRO A CA 1
ATOM 766 C C . PRO A 1 95 ? -23.716 14.822 2.049 1.00 46.22 95 PRO A C 1
ATOM 768 O O . PRO A 1 95 ? -24.335 14.543 3.083 1.00 46.22 95 PRO A O 1
ATOM 771 N N . PRO A 1 96 ? -22.625 15.607 2.074 1.00 56.34 96 PRO A N 1
ATOM 772 C CA . PRO A 1 96 ? -22.222 16.337 3.264 1.00 56.34 96 PRO A CA 1
ATOM 773 C C . PRO A 1 96 ? -23.205 17.491 3.510 1.00 56.34 96 PRO A C 1
ATOM 775 O O . PRO A 1 96 ? -23.433 18.308 2.627 1.00 56.34 96 PRO A O 1
ATOM 778 N N . ALA A 1 97 ? -23.787 17.509 4.711 1.00 56.28 97 ALA A N 1
ATOM 779 C CA . ALA A 1 97 ? -24.419 18.640 5.393 1.00 56.28 97 ALA A CA 1
ATOM 780 C C . ALA A 1 97 ? -25.161 19.684 4.527 1.00 56.28 97 ALA A C 1
ATOM 782 O O . ALA A 1 97 ? -24.570 20.628 4.011 1.00 56.28 97 ALA A O 1
ATOM 783 N N . ALA A 1 98 ? -26.492 19.612 4.532 1.00 40.56 98 ALA A N 1
ATOM 784 C CA . ALA A 1 98 ? -27.300 20.824 4.598 1.00 40.56 98 ALA A CA 1
ATOM 785 C C . ALA A 1 98 ? -27.788 20.962 6.046 1.00 40.56 98 ALA A C 1
ATOM 787 O O . ALA A 1 98 ? -28.816 20.408 6.435 1.00 40.56 98 ALA A O 1
ATOM 788 N N . ASP A 1 99 ? -26.982 21.649 6.854 1.00 55.44 99 ASP A N 1
ATOM 789 C CA . ASP A 1 99 ? -27.486 22.374 8.016 1.00 55.44 99 ASP A CA 1
ATOM 790 C C . ASP A 1 99 ? -28.575 23.358 7.559 1.00 55.44 99 ASP A C 1
ATOM 792 O O . ASP A 1 99 ? -28.465 23.967 6.494 1.00 55.44 99 ASP A O 1
ATOM 796 N N . GLY A 1 100 ? -29.588 23.566 8.402 1.00 49.06 100 GLY A N 1
ATOM 797 C CA . GLY A 1 100 ? -30.442 24.756 8.327 1.00 49.06 100 GLY A CA 1
ATOM 798 C C . GLY A 1 100 ? -31.920 24.497 8.047 1.00 49.06 100 GLY A C 1
ATOM 799 O O . GLY A 1 100 ? -32.372 24.539 6.912 1.00 49.06 100 GLY A O 1
ATOM 800 N N . GLY A 1 101 ? -32.666 24.291 9.135 1.00 49.41 101 GLY A N 1
ATOM 801 C CA . GLY A 1 101 ? -34.056 24.703 9.362 1.00 49.41 101 GLY A CA 1
ATOM 802 C C . GLY A 1 101 ? -35.031 24.843 8.187 1.00 49.41 101 GLY A C 1
ATOM 803 O O . GLY A 1 101 ? -35.047 25.859 7.506 1.00 49.41 101 GLY A O 1
ATOM 804 N N . ALA A 1 102 ? -36.001 23.930 8.117 1.00 43.69 102 ALA A N 1
ATOM 805 C CA . ALA A 1 102 ? -37.351 24.240 7.643 1.00 43.69 102 ALA A CA 1
ATOM 806 C C . ALA A 1 102 ? -38.341 23.180 8.150 1.00 43.69 102 ALA A C 1
ATOM 808 O O . ALA A 1 102 ? -38.739 22.268 7.429 1.00 43.69 102 ALA A O 1
ATOM 809 N N . GLY A 1 103 ? -38.730 23.280 9.424 1.00 38.22 103 GLY A N 1
ATOM 810 C CA . GLY A 1 103 ? -39.935 22.611 9.910 1.00 38.22 103 GLY A CA 1
ATOM 811 C C . GLY A 1 103 ? -41.170 23.322 9.340 1.00 38.22 103 GLY A C 1
ATOM 812 O O . GLY A 1 103 ? -41.309 24.525 9.560 1.00 38.22 103 GLY A O 1
ATOM 813 N N . PRO A 1 104 ? -42.076 22.635 8.621 1.00 48.06 104 PRO A N 1
ATOM 814 C CA . PRO A 1 104 ? -43.285 23.245 8.088 1.00 48.06 104 PRO A CA 1
ATOM 815 C C . PRO A 1 104 ? -44.384 23.218 9.154 1.00 48.06 104 PRO A C 1
ATOM 817 O O . PRO A 1 104 ? -45.308 22.416 9.084 1.00 48.06 104 PRO A O 1
ATOM 820 N N . GLN A 1 105 ? -44.278 24.055 10.182 1.00 52.34 105 GLN A N 1
ATOM 821 C CA . GLN A 1 105 ? -45.348 24.253 11.163 1.00 52.34 105 GLN A CA 1
ATOM 822 C C . GLN A 1 105 ? -45.272 25.696 11.683 1.00 52.34 105 GLN A C 1
ATOM 824 O O . GLN A 1 105 ? -44.188 26.175 11.983 1.00 52.34 105 GLN A O 1
ATOM 829 N N . LEU A 1 106 ? -46.422 26.360 11.830 1.00 47.91 106 LEU A N 1
ATOM 830 C CA . LEU A 1 106 ? -46.616 27.757 12.274 1.00 47.91 106 LEU A CA 1
ATOM 831 C C . LEU A 1 106 ? -46.527 28.875 11.216 1.00 47.91 106 LEU A C 1
ATOM 833 O O . LEU A 1 106 ? -45.947 29.931 11.434 1.00 47.91 106 LEU A O 1
ATOM 837 N N . LEU A 1 107 ? -47.271 28.722 10.120 1.00 48.16 107 LEU A N 1
ATOM 838 C CA . LEU A 1 107 ? -47.868 29.869 9.416 1.00 48.16 107 LEU A CA 1
ATOM 839 C C . LEU A 1 107 ? -49.34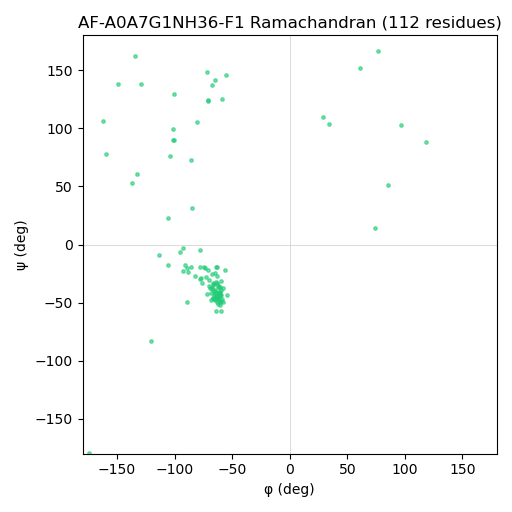7 29.587 9.119 1.00 48.16 107 LEU A C 1
ATOM 841 O O . LEU A 1 107 ? -49.795 29.547 7.978 1.00 48.16 107 LEU A O 1
ATOM 845 N N . ARG A 1 108 ? -50.135 29.370 10.178 1.00 52.41 108 ARG A N 1
ATOM 846 C CA . ARG A 1 108 ? -51.603 29.406 10.089 1.00 52.41 108 ARG A CA 1
ATOM 847 C C . ARG A 1 108 ? -52.221 30.150 11.267 1.00 52.41 108 ARG A C 1
ATOM 849 O O . ARG A 1 108 ? -53.109 29.658 11.944 1.00 52.41 108 ARG A O 1
ATOM 856 N N . GLY A 1 109 ? -51.736 31.366 11.488 1.00 62.06 109 GLY A N 1
ATOM 857 C CA . GLY A 1 109 ? -52.530 32.419 12.104 1.00 62.06 109 GLY A CA 1
ATOM 858 C C . GLY A 1 109 ? -53.023 33.358 11.010 1.00 62.06 109 GLY A C 1
ATOM 859 O O . GLY A 1 109 ? -52.261 34.210 10.561 1.00 62.06 109 GLY A O 1
ATOM 860 N N . ARG A 1 110 ? -54.276 33.214 10.564 1.00 48.09 110 ARG A N 1
ATOM 861 C CA . ARG A 1 110 ? -55.019 34.315 9.932 1.00 48.09 110 ARG A CA 1
ATOM 862 C C . ARG A 1 110 ? -56.523 34.027 9.927 1.00 48.09 110 ARG A C 1
ATOM 864 O O . ARG A 1 110 ? -56.960 33.287 9.059 1.00 48.09 110 ARG A O 1
ATOM 871 N N . ARG A 1 111 ? -57.222 34.749 10.820 1.00 46.91 111 ARG A N 1
ATOM 872 C CA . ARG A 1 111 ? -58.555 35.376 10.662 1.00 46.91 111 ARG A CA 1
ATOM 873 C C . ARG A 1 111 ? -59.740 34.451 10.367 1.00 46.91 111 ARG A C 1
ATOM 875 O O . ARG A 1 111 ? -59.601 33.470 9.665 1.00 46.91 111 ARG A O 1
ATOM 882 N N . ALA A 1 112 ? -60.963 34.770 10.732 1.00 53.44 112 ALA A N 1
ATOM 883 C CA . ALA A 1 112 ? -61.601 35.686 11.668 1.00 53.44 112 ALA A CA 1
ATOM 884 C C . ALA A 1 112 ? -63.102 35.311 11.569 1.00 53.44 112 ALA A C 1
ATOM 886 O O . ALA A 1 112 ? -63.466 34.454 10.763 1.00 53.44 112 ALA A O 1
ATOM 887 N N . ASP A 1 113 ? -63.930 36.017 12.329 1.00 52.50 113 ASP A N 1
ATOM 888 C CA . ASP A 1 113 ? -65.335 36.296 12.007 1.00 52.50 113 ASP A CA 1
ATOM 889 C C . ASP A 1 113 ? -66.410 35.377 12.629 1.00 52.50 113 ASP A C 1
ATOM 891 O O . ASP A 1 113 ? -66.706 34.290 12.140 1.00 52.50 113 ASP A O 1
ATOM 895 N N . HIS A 1 114 ? -67.020 35.980 13.664 1.00 44.62 114 HIS A N 1
ATOM 896 C CA . HIS A 1 114 ? -68.415 35.916 14.133 1.00 44.62 114 HIS A CA 1
ATOM 897 C C . HIS A 1 114 ? -68.895 34.735 14.983 1.00 44.62 114 HIS A C 1
ATOM 899 O O . HIS A 1 114 ? -69.047 33.607 14.475 1.00 44.62 114 HIS A O 1
#

Sequence (114 aa):
MLKHWSAPLVANVLLGIPGVVPFWLLWYLAVNWPLADAGWTVREPTENDGMALWLVIVVPVVTLYGLVWWLANRPLRRRTALAPHTYWLLSLTAPPAADGGAGPQLLRGRRADH

Secondary structure (DSSP, 8-state):
--HHHHHHHHHHHHHHHHHHHHHHHHHHHHHHTHHHHTTSSPPPTT--SHHHHHHHHHHHHHHHHHHHHHHHHHHHHTT--S-HHHHHHHHHS---------------------

pLDDT: mean 73.96, std 18.93, range [38.22, 96.88]